Protein AF-A0A7W8NLL4-F1 (afdb_monomer_lite)

Secondary structure (DSSP, 8-state):
-------HHHHHHHHHHHHHHHHHHHHHHT-HHHHHHHHHHHHHHHHHHHHHHHHHHHHTT-

Radius of gyration: 14.97 Å; chains: 1; bounding box: 35×24×42 Å

Sequence (62 aa):
MEDKKKSVGGKISFAGFCVACVGLLIAIYINREFGAIIVWIAFFIFIFGMARTWIDMIWRKK

Structure (mmCIF, N/CA/C/O backbone):
data_AF-A0A7W8NLL4-F1
#
_entry.id   AF-A0A7W8NLL4-F1
#
loop_
_atom_site.group_PDB
_atom_site.id
_atom_site.type_symbol
_atom_site.label_atom_id
_atom_s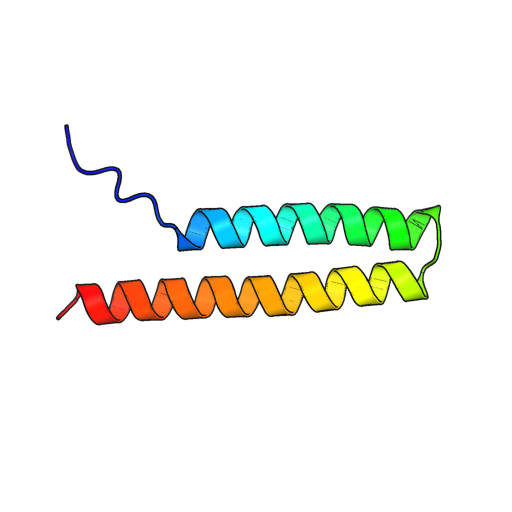ite.label_alt_id
_atom_site.label_comp_id
_atom_site.label_asym_id
_atom_site.label_entity_id
_atom_site.label_seq_id
_atom_site.pdbx_PDB_ins_code
_atom_site.Cartn_x
_atom_site.Cartn_y
_atom_site.Cartn_z
_atom_site.occupancy
_atom_site.B_iso_or_equiv
_atom_site.auth_seq_id
_atom_site.auth_comp_id
_atom_site.aut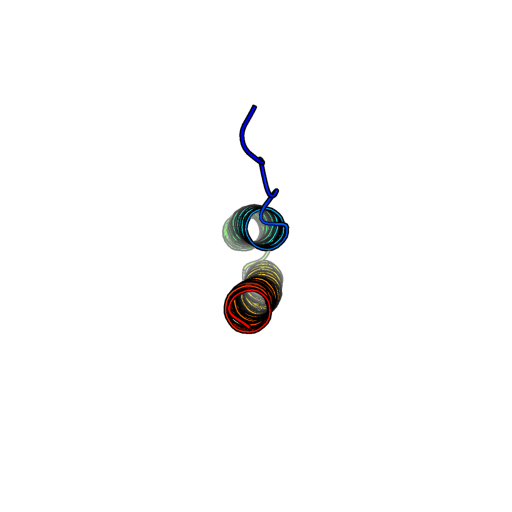h_asym_id
_atom_site.auth_atom_id
_atom_site.pdbx_PDB_model_num
ATOM 1 N N . MET A 1 1 ? -25.466 19.314 12.568 1.00 44.81 1 MET A N 1
ATOM 2 C CA . MET A 1 1 ? -24.018 19.030 12.516 1.00 44.81 1 MET A CA 1
ATOM 3 C C . MET A 1 1 ? -23.840 17.678 13.173 1.00 44.81 1 MET A C 1
ATOM 5 O O . MET A 1 1 ? -23.879 17.625 14.388 1.00 44.81 1 MET A O 1
ATOM 9 N N . GLU A 1 2 ? -23.762 16.602 12.395 1.00 43.28 2 GLU A N 1
ATOM 10 C CA . GLU A 1 2 ? -23.547 15.255 12.938 1.00 43.28 2 GLU A CA 1
ATOM 11 C C . GLU A 1 2 ? -22.214 14.726 12.429 1.00 43.28 2 GLU A C 1
ATOM 13 O O . GLU A 1 2 ? -21.828 14.924 11.272 1.00 43.28 2 GLU A O 1
ATOM 18 N N . ASP A 1 3 ? -21.465 14.175 13.370 1.00 48.69 3 ASP A N 1
ATOM 19 C CA . ASP A 1 3 ? -20.038 13.954 13.345 1.00 48.69 3 ASP A CA 1
ATOM 20 C C . ASP A 1 3 ? -19.537 13.306 12.056 1.00 48.69 3 ASP A C 1
ATOM 22 O O . ASP A 1 3 ? -19.611 12.093 11.848 1.00 48.69 3 ASP A O 1
ATOM 26 N N . LYS A 1 4 ? -18.863 14.125 11.237 1.00 46.84 4 LYS A N 1
ATOM 27 C CA . LYS A 1 4 ? -17.801 13.669 10.338 1.00 46.84 4 LYS A CA 1
ATOM 28 C C . LYS A 1 4 ? -16.681 13.075 11.197 1.00 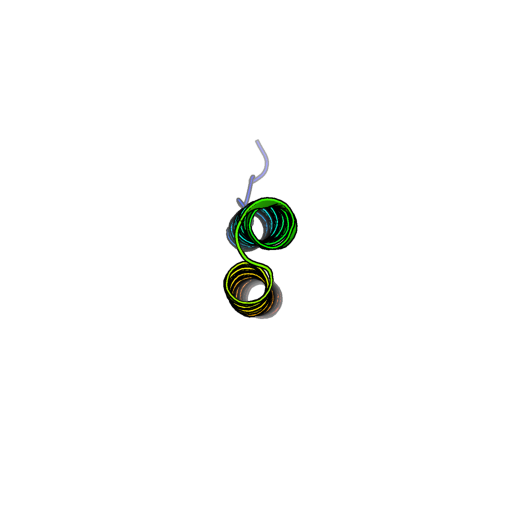46.84 4 LYS A C 1
ATOM 30 O O . LYS A 1 4 ? -15.593 13.650 11.291 1.00 46.84 4 LYS A O 1
ATOM 35 N N . LYS A 1 5 ? -16.906 11.906 11.802 1.00 50.06 5 LYS A N 1
ATOM 36 C CA . LYS A 1 5 ? -15.843 11.011 12.256 1.00 50.06 5 LYS A CA 1
ATOM 37 C C . LYS A 1 5 ? -15.100 10.606 10.991 1.00 50.06 5 LYS A C 1
ATOM 39 O O . LYS A 1 5 ? -15.411 9.606 10.355 1.00 50.06 5 LYS A O 1
ATOM 44 N N . LYS A 1 6 ? -14.157 11.470 10.588 1.00 49.94 6 LYS A N 1
ATOM 45 C CA . LYS A 1 6 ? -13.128 11.228 9.580 1.00 49.94 6 LYS A CA 1
ATOM 46 C C . LYS A 1 6 ? -12.621 9.821 9.855 1.00 49.94 6 LYS A C 1
ATOM 48 O O . LYS A 1 6 ? -11.878 9.624 10.812 1.00 49.94 6 LYS A O 1
ATOM 53 N N . SER A 1 7 ? -13.052 8.853 9.052 1.00 53.84 7 SER A N 1
ATOM 54 C CA . SER A 1 7 ? -12.467 7.524 9.072 1.00 53.84 7 SER A CA 1
ATOM 55 C C . SER A 1 7 ? -11.025 7.706 8.617 1.00 53.84 7 SER A C 1
ATOM 57 O O . SER A 1 7 ? -10.735 7.855 7.429 1.00 53.84 7 SER A O 1
ATOM 59 N N . VAL A 1 8 ? -10.115 7.820 9.586 1.00 58.56 8 VAL A N 1
ATOM 60 C CA . VAL A 1 8 ? -8.668 7.891 9.350 1.00 58.56 8 VAL A CA 1
ATOM 61 C C . VAL A 1 8 ? -8.244 6.671 8.526 1.00 58.56 8 VAL A C 1
ATOM 63 O O . VAL A 1 8 ? -7.439 6.793 7.608 1.00 58.56 8 VAL A O 1
ATOM 66 N N . GLY A 1 9 ? -8.900 5.535 8.768 1.00 59.53 9 GLY A N 1
ATOM 67 C CA . GLY A 1 9 ? -8.803 4.313 7.981 1.00 59.53 9 GLY A CA 1
ATOM 68 C C . GLY A 1 9 ? -9.150 4.462 6.497 1.00 59.53 9 GLY A C 1
ATOM 69 O O . GLY A 1 9 ? -8.398 4.001 5.639 1.00 59.53 9 GLY A O 1
ATOM 70 N N . GLY A 1 10 ? -10.228 5.183 6.173 1.00 63.97 10 GLY A N 1
ATOM 71 C CA . GLY A 1 10 ? -10.607 5.477 4.786 1.00 63.97 10 GLY A CA 1
ATOM 72 C C . GLY A 1 10 ? -9.574 6.337 4.052 1.00 63.97 10 GLY A C 1
ATOM 73 O O . GLY A 1 10 ? -9.282 6.096 2.884 1.00 63.97 10 GLY A O 1
ATOM 74 N N . LYS A 1 11 ? -8.946 7.296 4.747 1.00 68.31 11 LYS A N 1
ATOM 75 C CA . 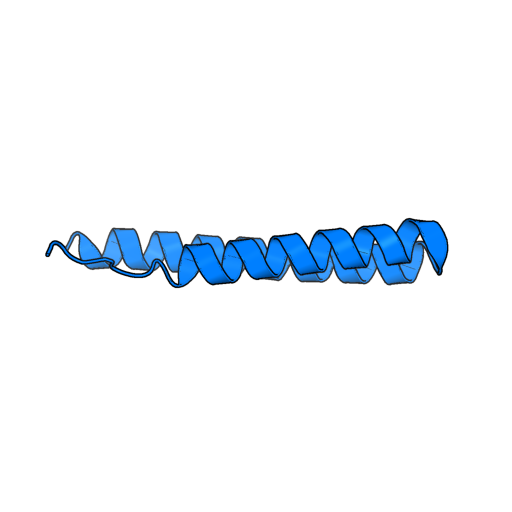LYS A 1 11 ? -7.876 8.128 4.167 1.00 68.31 11 LYS A CA 1
ATOM 76 C C . LYS A 1 11 ? -6.591 7.345 3.912 1.00 68.31 11 LYS A C 1
ATOM 78 O O . LYS A 1 11 ? -5.969 7.541 2.874 1.00 68.31 11 LYS A O 1
ATOM 83 N N . ILE A 1 12 ? -6.210 6.465 4.839 1.00 72.44 12 ILE A N 1
ATOM 84 C CA . ILE A 1 12 ? -5.045 5.580 4.678 1.00 72.44 12 ILE A CA 1
ATOM 85 C C . ILE A 1 12 ? -5.277 4.617 3.510 1.00 72.44 12 ILE A C 1
ATOM 87 O O . ILE A 1 12 ? -4.390 4.430 2.684 1.00 72.44 12 ILE A O 1
ATOM 91 N N . SER A 1 13 ? -6.491 4.076 3.395 1.00 68.50 13 SER A N 1
ATOM 92 C CA . SER A 1 13 ? -6.874 3.194 2.289 1.00 68.50 13 SER A CA 1
ATOM 93 C C . SER A 1 13 ? -6.829 3.918 0.937 1.00 68.50 13 SER A C 1
ATOM 95 O O . SER A 1 13 ? -6.281 3.387 -0.025 1.00 68.50 13 SER A O 1
ATOM 97 N N . PHE A 1 14 ? -7.323 5.159 0.863 1.00 76.69 14 PHE A N 1
ATOM 98 C CA . PHE A 1 14 ? -7.250 5.972 -0.357 1.00 76.69 14 PHE A CA 1
ATOM 99 C C . PHE A 1 14 ? -5.806 6.333 -0.739 1.00 76.69 14 PHE A C 1
ATOM 101 O O . PHE A 1 14 ? -5.432 6.252 -1.906 1.00 76.69 14 PHE A O 1
ATOM 108 N N . ALA A 1 15 ? -4.968 6.675 0.244 1.00 78.69 15 ALA A N 1
ATOM 109 C CA . ALA A 1 15 ? -3.549 6.928 0.008 1.00 78.69 15 ALA A CA 1
ATOM 110 C C . ALA A 1 15 ? -2.830 5.670 -0.508 1.00 78.69 15 ALA A C 1
ATOM 112 O O . ALA A 1 15 ? -2.089 5.754 -1.485 1.00 78.69 15 ALA A O 1
ATOM 113 N N . GLY A 1 16 ? -3.101 4.502 0.086 1.00 80.00 16 GLY A N 1
ATOM 114 C CA . GLY A 1 16 ? -2.580 3.217 -0.388 1.00 80.00 16 GLY A CA 1
ATOM 115 C C . GLY A 1 16 ? -2.997 2.907 -1.828 1.00 80.00 16 GLY A C 1
ATOM 116 O O . GLY A 1 16 ? -2.166 2.472 -2.621 1.00 80.00 16 GLY A O 1
ATOM 117 N N . PHE A 1 17 ? -4.244 3.215 -2.200 1.00 81.00 17 PHE A N 1
ATOM 118 C CA . PHE A 1 17 ? -4.733 3.055 -3.572 1.00 81.00 17 PHE A CA 1
ATOM 119 C C . PHE A 1 17 ? -3.990 3.956 -4.570 1.00 81.00 17 PHE A C 1
ATOM 121 O O . PHE A 1 17 ? -3.526 3.477 -5.603 1.00 81.00 17 PHE A O 1
ATOM 128 N N . CYS A 1 18 ? -3.800 5.239 -4.249 1.00 84.38 18 CYS A N 1
ATOM 129 C CA . CYS A 1 18 ? -3.038 6.148 -5.111 1.00 84.38 18 CYS A CA 1
ATOM 130 C C . CYS A 1 18 ? -1.584 5.689 -5.290 1.00 84.38 18 CYS A C 1
ATOM 132 O O . CYS A 1 18 ? -1.072 5.702 -6.409 1.00 84.38 18 CYS A O 1
ATOM 134 N N . VAL A 1 19 ? -0.929 5.240 -4.215 1.00 85.00 19 VAL A N 1
ATOM 135 C CA . VAL A 1 19 ? 0.442 4.708 -4.285 1.00 85.00 19 VAL A CA 1
ATOM 136 C C . VAL A 1 19 ? 0.492 3.430 -5.128 1.00 85.00 19 VAL A C 1
ATOM 138 O O . VAL A 1 19 ? 1.419 3.269 -5.918 1.00 85.00 19 VAL A O 1
ATOM 141 N N . ALA A 1 20 ? -0.519 2.562 -5.039 1.00 84.19 20 ALA A N 1
ATOM 142 C CA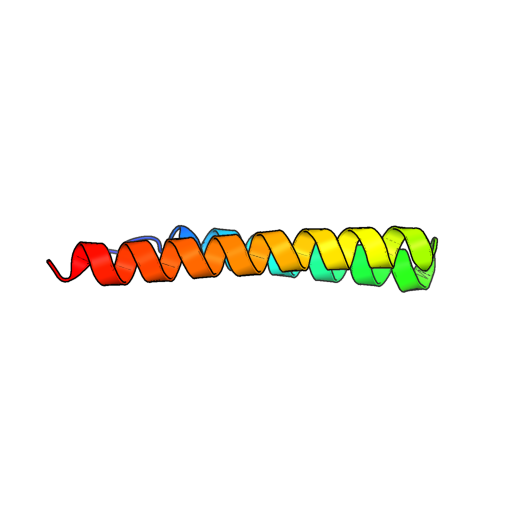 . ALA A 1 20 ? -0.621 1.375 -5.884 1.00 84.19 20 ALA A CA 1
ATOM 143 C C . ALA A 1 20 ? -0.791 1.732 -7.373 1.00 84.19 20 ALA A C 1
ATOM 145 O O . ALA A 1 20 ? -0.116 1.143 -8.214 1.00 84.19 20 ALA A O 1
ATOM 146 N N . CYS A 1 21 ? -1.619 2.727 -7.713 1.00 87.38 21 CYS A N 1
ATOM 147 C CA . CYS A 1 21 ? -1.757 3.211 -9.093 1.00 87.38 21 CYS A CA 1
ATOM 148 C C . CYS A 1 21 ? -0.445 3.790 -9.640 1.00 87.38 21 CYS A C 1
ATOM 150 O O . CYS A 1 21 ? -0.076 3.505 -10.778 1.00 87.38 21 CYS A O 1
ATOM 152 N N . VAL A 1 22 ? 0.283 4.565 -8.833 1.00 87.12 22 VAL A N 1
ATOM 153 C CA . VAL A 1 22 ? 1.597 5.098 -9.223 1.00 87.12 22 VAL A CA 1
ATOM 154 C C . VAL A 1 22 ? 2.618 3.967 -9.385 1.00 87.12 22 VAL A C 1
ATOM 156 O O . VAL A 1 22 ? 3.338 3.937 -10.379 1.00 87.12 22 VAL A O 1
ATOM 159 N N . GLY A 1 23 ? 2.639 2.995 -8.470 1.00 84.94 23 GLY A N 1
ATOM 160 C CA . GLY A 1 23 ? 3.481 1.800 -8.579 1.00 84.94 23 GLY A CA 1
ATOM 161 C C . GLY A 1 23 ? 3.190 0.982 -9.839 1.00 84.94 23 GLY A C 1
ATOM 162 O O . GLY A 1 23 ? 4.120 0.531 -10.505 1.00 84.94 23 GLY A O 1
ATOM 163 N N . LEU A 1 24 ? 1.914 0.859 -10.221 1.00 83.75 24 LEU A N 1
ATOM 164 C CA . LEU A 1 24 ? 1.495 0.196 -11.456 1.00 83.75 24 LEU A CA 1
ATOM 165 C C . LEU A 1 24 ? 2.011 0.941 -12.696 1.00 83.75 24 LEU A C 1
ATOM 167 O O . LEU A 1 24 ? 2.535 0.315 -13.614 1.00 83.75 24 LEU A O 1
ATOM 171 N N . LEU A 1 25 ? 1.915 2.274 -12.715 1.00 87.31 25 LEU A N 1
ATOM 172 C CA . LEU A 1 25 ? 2.466 3.084 -13.805 1.00 87.31 25 LEU A CA 1
ATOM 173 C C . LEU A 1 25 ? 3.987 2.910 -13.907 1.00 87.31 25 LEU A C 1
ATOM 175 O O . LE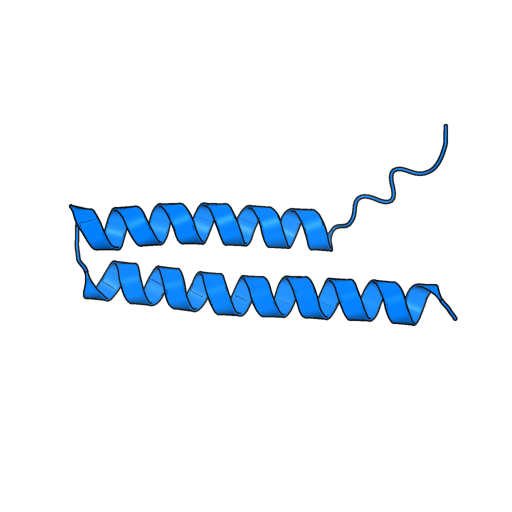U A 1 25 ? 4.509 2.704 -14.998 1.00 87.31 25 LEU A O 1
ATOM 179 N N . ILE A 1 26 ? 4.703 2.897 -12.782 1.00 85.19 26 ILE A N 1
ATOM 180 C CA . ILE A 1 26 ? 6.152 2.643 -12.765 1.00 85.19 26 ILE A CA 1
ATOM 181 C C . ILE A 1 26 ? 6.472 1.235 -13.294 1.00 85.19 26 ILE A C 1
ATOM 183 O O . ILE A 1 26 ? 7.432 1.073 -14.050 1.00 85.19 26 ILE A O 1
ATOM 187 N N . ALA A 1 27 ? 5.650 0.235 -12.958 1.00 83.75 27 ALA A N 1
ATOM 188 C CA . ALA A 1 27 ? 5.817 -1.137 -13.437 1.00 83.75 27 ALA A CA 1
ATOM 189 C C . ALA A 1 27 ? 5.648 -1.252 -14.959 1.00 83.75 27 ALA A C 1
ATOM 191 O O . ALA A 1 27 ? 6.328 -2.054 -15.596 1.00 83.75 27 ALA A O 1
ATOM 192 N N . ILE A 1 28 ? 4.734 -0.469 -15.535 1.00 86.31 28 ILE A N 1
ATOM 193 C CA . ILE A 1 28 ? 4.436 -0.498 -16.970 1.00 86.31 28 ILE A CA 1
ATOM 194 C C . ILE A 1 28 ? 5.464 0.315 -17.765 1.00 86.31 28 ILE A C 1
ATOM 196 O O . ILE A 1 28 ? 5.917 -0.145 -18.809 1.00 86.31 28 ILE A O 1
ATOM 200 N N . TYR A 1 29 ? 5.828 1.508 -17.287 1.00 86.06 29 TYR A N 1
ATOM 201 C CA . TYR A 1 29 ? 6.571 2.488 -18.087 1.00 86.06 29 TYR A CA 1
ATOM 202 C C . TYR A 1 29 ? 8.073 2.560 -17.797 1.00 86.06 29 TYR A C 1
ATOM 204 O O . TYR A 1 29 ? 8.818 3.014 -18.660 1.00 86.06 29 TYR A O 1
ATOM 212 N N . ILE A 1 30 ? 8.532 2.158 -16.606 1.00 85.81 30 ILE A N 1
ATOM 213 C CA . ILE A 1 30 ? 9.936 2.338 -16.197 1.00 85.81 30 ILE A CA 1
ATOM 214 C C . ILE A 1 30 ? 10.612 0.990 -15.985 1.00 85.81 30 ILE A C 1
ATOM 216 O O . ILE A 1 30 ? 11.563 0.645 -16.683 1.00 85.81 30 ILE A O 1
ATOM 220 N N . ASN A 1 31 ? 10.154 0.236 -14.987 1.00 83.00 31 ASN A N 1
ATOM 221 C CA . ASN A 1 31 ? 10.781 -1.019 -14.605 1.00 83.00 31 ASN A CA 1
ATOM 222 C C . ASN A 1 31 ? 9.762 -1.920 -13.907 1.00 83.00 31 ASN A C 1
ATOM 224 O O . ASN A 1 31 ? 9.264 -1.607 -12.821 1.00 83.00 31 ASN A O 1
ATOM 228 N N . ARG A 1 32 ? 9.474 -3.055 -14.546 1.00 81.81 32 ARG A N 1
ATOM 229 C CA . ARG A 1 32 ? 8.429 -3.991 -14.129 1.00 81.81 32 ARG A CA 1
ATOM 230 C C . ARG A 1 32 ? 8.678 -4.587 -12.748 1.00 81.81 32 ARG A C 1
ATOM 232 O O . ARG A 1 32 ? 7.730 -4.721 -11.979 1.00 81.81 32 ARG A O 1
ATOM 239 N N . GLU A 1 33 ? 9.926 -4.903 -12.417 1.00 85.38 33 GLU A N 1
ATOM 240 C CA . GLU A 1 33 ? 10.284 -5.504 -11.128 1.00 85.38 33 GLU A CA 1
ATOM 241 C C . GLU A 1 33 ? 10.178 -4.478 -9.999 1.00 85.38 33 GLU A C 1
ATOM 243 O O . GLU A 1 33 ? 9.550 -4.734 -8.971 1.00 85.38 33 GLU A O 1
ATOM 248 N N . PHE A 1 34 ? 10.705 -3.274 -10.221 1.00 81.00 34 PHE A N 1
ATOM 249 C CA . PHE A 1 34 ? 10.651 -2.204 -9.228 1.00 81.00 34 PHE A CA 1
ATOM 250 C C . PHE A 1 34 ? 9.217 -1.723 -8.969 1.00 81.00 34 PHE A C 1
ATOM 252 O O . PHE A 1 34 ? 8.804 -1.553 -7.821 1.00 81.00 34 PHE A O 1
ATOM 259 N N . GLY A 1 35 ? 8.420 -1.559 -10.027 1.00 82.12 35 GLY A N 1
ATOM 260 C CA . GLY A 1 35 ? 7.017 -1.182 -9.888 1.00 82.12 35 GLY A CA 1
ATOM 261 C C . GLY A 1 35 ? 6.176 -2.267 -9.210 1.00 82.12 35 GLY A C 1
ATOM 262 O O . GLY A 1 35 ? 5.337 -1.944 -8.370 1.00 82.12 35 GLY A O 1
ATOM 263 N N . ALA A 1 36 ? 6.444 -3.551 -9.482 1.00 83.31 36 ALA A N 1
ATOM 264 C CA . ALA A 1 36 ? 5.791 -4.648 -8.770 1.00 83.31 36 ALA A CA 1
ATOM 265 C C . ALA A 1 36 ? 6.086 -4.599 -7.261 1.00 83.31 36 ALA A C 1
ATOM 267 O O . ALA A 1 36 ? 5.159 -4.726 -6.463 1.00 83.31 36 ALA A O 1
ATOM 268 N N . ILE A 1 37 ? 7.336 -4.338 -6.860 1.00 88.69 37 ILE A N 1
ATOM 269 C CA . ILE A 1 37 ? 7.712 -4.185 -5.443 1.00 88.69 37 ILE A CA 1
ATOM 270 C C . ILE A 1 37 ? 6.924 -3.042 -4.786 1.00 88.69 37 ILE A C 1
ATOM 272 O O . ILE A 1 37 ? 6.381 -3.218 -3.694 1.00 88.69 37 ILE A O 1
ATOM 276 N N . ILE A 1 38 ? 6.796 -1.892 -5.455 1.00 85.06 38 ILE A N 1
ATOM 277 C CA . ILE A 1 38 ? 6.018 -0.753 -4.940 1.00 85.06 38 ILE A CA 1
ATOM 278 C C . ILE A 1 38 ? 4.539 -1.122 -4.770 1.00 85.06 38 ILE A C 1
ATOM 280 O O . ILE A 1 38 ? 3.942 -0.798 -3.742 1.00 85.06 38 ILE A O 1
ATOM 284 N N . VAL A 1 39 ? 3.949 -1.821 -5.744 1.00 85.25 39 VAL A N 1
ATOM 285 C CA . VAL A 1 39 ? 2.554 -2.287 -5.664 1.00 85.25 39 VAL A CA 1
ATOM 286 C C . VAL A 1 39 ? 2.363 -3.248 -4.488 1.00 85.25 39 VAL A C 1
ATOM 288 O O . VAL A 1 39 ? 1.397 -3.109 -3.737 1.00 85.25 39 VAL A O 1
ATOM 291 N N . TRP A 1 40 ? 3.300 -4.173 -4.269 1.00 87.12 40 TRP A N 1
ATOM 292 C CA . TRP A 1 40 ? 3.274 -5.083 -3.122 1.00 87.12 40 TRP A CA 1
ATOM 293 C C . TRP A 1 40 ? 3.358 -4.339 -1.784 1.00 87.12 40 TRP A C 1
ATOM 295 O O . TRP A 1 40 ? 2.568 -4.611 -0.880 1.00 87.12 40 TRP A O 1
ATOM 305 N N . ILE A 1 41 ? 4.255 -3.359 -1.657 1.00 86.56 41 ILE A N 1
ATOM 306 C CA . ILE A 1 41 ? 4.363 -2.527 -0.447 1.00 86.56 41 ILE A CA 1
ATOM 307 C C . ILE A 1 41 ? 3.056 -1.759 -0.204 1.00 86.56 41 ILE A C 1
ATOM 309 O O . ILE A 1 41 ? 2.542 -1.745 0.918 1.00 86.56 41 ILE A O 1
ATOM 313 N N . ALA A 1 42 ? 2.476 -1.168 -1.252 1.00 83.81 42 ALA A N 1
ATOM 314 C CA . ALA A 1 42 ? 1.198 -0.465 -1.166 1.00 83.81 42 ALA A CA 1
ATOM 315 C C . ALA A 1 42 ? 0.059 -1.394 -0.712 1.00 83.81 42 ALA A C 1
ATOM 317 O O . ALA A 1 42 ? -0.772 -0.997 0.108 1.00 83.81 42 ALA A O 1
ATOM 318 N N . PHE A 1 43 ? 0.056 -2.646 -1.178 1.00 84.00 43 PHE A N 1
ATOM 319 C CA . PHE A 1 43 ? -0.914 -3.662 -0.776 1.00 84.00 43 PHE A CA 1
ATOM 320 C C . PHE A 1 43 ? -0.818 -4.004 0.719 1.00 84.00 43 PHE A C 1
ATOM 322 O O . PHE A 1 43 ? -1.838 -4.027 1.412 1.00 84.00 43 PHE A O 1
ATOM 329 N N . PHE A 1 44 ? 0.392 -4.181 1.258 1.00 85.88 44 PHE A N 1
ATOM 330 C CA . PHE A 1 44 ? 0.575 -4.411 2.696 1.00 85.88 44 PHE A CA 1
ATOM 331 C C . PHE A 1 44 ? 0.113 -3.219 3.543 1.00 85.88 44 PHE A C 1
ATOM 333 O O . PHE A 1 44 ? -0.570 -3.406 4.553 1.00 85.88 44 PHE A O 1
ATOM 340 N N . ILE A 1 45 ? 0.415 -1.989 3.115 1.00 82.25 45 ILE A N 1
ATOM 341 C CA . ILE A 1 45 ? -0.046 -0.766 3.792 1.00 82.25 45 ILE A CA 1
ATOM 342 C C . ILE A 1 45 ? -1.578 -0.672 3.763 1.00 82.25 45 ILE A C 1
ATOM 344 O O . ILE A 1 45 ? -2.195 -0.288 4.760 1.00 82.25 45 ILE A O 1
ATOM 348 N N . PHE A 1 46 ? -2.202 -1.060 2.651 1.00 81.50 46 PHE A N 1
ATOM 349 C CA . PHE A 1 46 ? -3.653 -1.086 2.506 1.00 81.50 46 PHE A CA 1
ATOM 350 C C . PHE A 1 46 ? -4.310 -2.095 3.458 1.00 81.50 46 PHE A C 1
ATOM 352 O O . PHE A 1 46 ? -5.249 -1.737 4.173 1.00 81.50 46 PHE A O 1
ATOM 359 N N . ILE A 1 47 ? -3.779 -3.321 3.545 1.00 83.88 47 ILE A N 1
ATOM 360 C CA . ILE A 1 47 ? -4.242 -4.329 4.514 1.00 83.88 47 ILE A CA 1
ATOM 361 C C . ILE A 1 47 ? -4.099 -3.803 5.942 1.00 83.88 47 ILE A C 1
ATOM 363 O O . ILE A 1 47 ? -5.034 -3.921 6.733 1.00 83.88 47 ILE A O 1
ATOM 367 N N . PHE A 1 48 ? -2.969 -3.177 6.273 1.00 82.44 48 PHE A N 1
ATOM 368 C CA . PHE A 1 48 ? -2.737 -2.629 7.609 1.00 82.44 48 PHE A CA 1
ATOM 369 C C . PHE A 1 48 ? -3.707 -1.481 7.940 1.00 82.44 48 PHE A C 1
ATOM 371 O O . PHE A 1 48 ? -4.241 -1.401 9.050 1.00 82.44 48 PHE A O 1
ATOM 378 N N . GLY A 1 49 ? -3.993 -0.615 6.964 1.00 76.62 49 GLY A N 1
ATOM 379 C CA . GLY A 1 49 ? -4.995 0.444 7.072 1.00 76.62 49 GLY A CA 1
ATOM 380 C C . GLY A 1 49 ? -6.405 -0.104 7.295 1.00 76.62 49 GLY A C 1
ATOM 381 O O . GLY A 1 49 ? -7.116 0.370 8.189 1.00 76.62 49 GLY A O 1
ATOM 382 N N . MET A 1 50 ? -6.793 -1.142 6.551 1.00 79.56 50 MET A N 1
ATOM 383 C CA . MET A 1 50 ? -8.060 -1.841 6.773 1.00 79.56 50 MET A CA 1
ATOM 384 C C . MET A 1 50 ? -8.102 -2.499 8.151 1.00 79.56 50 MET A C 1
ATOM 386 O O . MET A 1 50 ? -9.052 -2.257 8.888 1.00 79.56 50 MET A O 1
ATOM 390 N N . ALA A 1 51 ? -7.065 -3.235 8.555 1.00 83.56 51 ALA A N 1
ATOM 391 C CA . ALA A 1 51 ? -6.995 -3.867 9.871 1.00 83.56 51 ALA A CA 1
ATOM 392 C C . ALA A 1 51 ? -7.179 -2.843 11.002 1.00 83.56 51 ALA A C 1
ATOM 394 O O . ALA A 1 51 ? -7.996 -3.051 11.897 1.00 83.56 51 ALA A O 1
ATOM 395 N N . ARG A 1 52 ? -6.519 -1.678 10.922 1.00 75.62 52 ARG A N 1
ATOM 396 C CA . ARG A 1 52 ? -6.743 -0.578 11.877 1.00 75.62 52 ARG A CA 1
ATOM 397 C C . ARG A 1 52 ? -8.176 -0.055 11.860 1.00 75.62 52 ARG A C 1
ATOM 399 O O . ARG A 1 52 ? -8.706 0.269 12.915 1.00 75.62 52 ARG A O 1
ATOM 406 N N . THR A 1 53 ? -8.795 0.040 10.686 1.00 78.56 53 THR A N 1
ATOM 407 C CA . THR A 1 53 ? -10.195 0.480 10.547 1.00 78.56 53 THR A CA 1
ATOM 408 C C . THR A 1 53 ? -11.150 -0.505 11.216 1.00 78.56 53 THR A C 1
ATOM 410 O O . THR A 1 53 ? -12.084 -0.097 11.903 1.00 78.56 53 THR A O 1
ATOM 413 N N . TRP A 1 54 ? -10.897 -1.802 11.049 1.00 80.44 54 TRP A N 1
ATOM 414 C CA . TRP A 1 54 ? -11.661 -2.868 11.687 1.00 80.44 54 TRP A CA 1
ATOM 415 C C . TRP A 1 54 ? -11.474 -2.868 13.206 1.00 80.44 54 TRP A C 1
ATOM 417 O O . TRP A 1 54 ? -12.461 -2.964 13.932 1.00 80.44 54 TRP A O 1
ATOM 427 N N . ILE A 1 55 ? -10.242 -2.676 13.689 1.00 80.56 55 ILE A N 1
ATOM 428 C CA . ILE A 1 55 ? -9.954 -2.521 15.121 1.00 80.56 55 ILE A CA 1
ATOM 429 C C . ILE A 1 55 ? -10.681 -1.292 15.685 1.00 80.56 55 ILE A C 1
ATOM 431 O O . ILE A 1 55 ? -11.318 -1.409 16.727 1.00 80.56 55 ILE A O 1
ATOM 435 N N . ASP A 1 56 ? -10.661 -0.144 14.995 1.00 75.00 56 ASP A N 1
ATOM 436 C CA . ASP A 1 56 ? -11.376 1.069 15.431 1.00 75.00 56 ASP A CA 1
ATOM 437 C C . ASP A 1 56 ? -12.896 0.838 15.495 1.00 75.00 56 ASP A C 1
ATOM 439 O O . ASP A 1 56 ? -13.541 1.263 16.452 1.00 75.00 56 ASP A O 1
ATOM 443 N N . MET A 1 57 ? -13.471 0.110 14.527 1.00 70.81 57 MET A N 1
ATOM 444 C CA . MET A 1 57 ? -14.896 -0.250 14.537 1.00 70.81 57 MET A CA 1
ATOM 445 C C . MET A 1 57 ? -15.267 -1.197 15.681 1.00 70.81 57 MET A C 1
ATOM 447 O O . MET A 1 57 ? -16.306 -1.001 16.310 1.00 70.81 57 MET A O 1
ATOM 451 N N . ILE A 1 58 ? -14.447 -2.217 15.948 1.00 79.88 58 ILE A N 1
ATOM 452 C CA . ILE A 1 58 ? -14.700 -3.190 17.022 1.00 79.88 58 ILE A CA 1
ATOM 453 C C . ILE A 1 58 ? -14.522 -2.525 18.389 1.00 79.88 58 ILE A C 1
ATOM 455 O O . ILE A 1 58 ? -15.348 -2.724 19.277 1.00 79.88 58 ILE A O 1
ATOM 459 N N . TRP A 1 59 ? -13.495 -1.689 18.550 1.00 76.06 59 TRP A N 1
ATOM 460 C CA . TRP A 1 59 ? -13.235 -0.981 19.802 1.00 76.06 59 TRP A CA 1
ATOM 461 C C . TRP A 1 59 ? -14.310 0.073 20.087 1.00 76.06 59 TRP A C 1
ATOM 463 O O . TRP A 1 59 ? -14.758 0.185 21.219 1.00 76.06 59 TRP A O 1
ATOM 473 N N . ARG A 1 60 ? -14.803 0.802 19.076 1.00 61.06 60 ARG A N 1
ATOM 474 C CA . ARG A 1 60 ? -15.879 1.797 19.261 1.00 61.06 60 ARG A CA 1
ATOM 475 C C . ARG A 1 60 ? -17.260 1.222 19.553 1.00 61.06 60 ARG A C 1
ATOM 477 O O . ARG A 1 60 ? -18.156 1.992 19.887 1.00 61.06 60 ARG A O 1
ATOM 484 N N . LYS A 1 61 ? -17.457 -0.085 19.381 1.00 51.22 61 LYS A N 1
ATOM 485 C CA . LYS A 1 61 ? -18.706 -0.767 19.742 1.00 51.22 61 LYS A CA 1
ATOM 486 C C . LYS A 1 61 ? -18.748 -1.239 21.203 1.00 51.22 61 LYS A C 1
ATOM 488 O O . LYS A 1 61 ? -19.769 -1.799 21.595 1.00 51.22 61 LYS A O 1
ATOM 493 N N . LYS A 1 62 ? -17.684 -1.028 21.983 1.00 44.59 62 LYS A N 1
ATOM 494 C CA . LYS A 1 62 ? -17.627 -1.296 23.424 1.00 44.59 62 LYS A CA 1
ATOM 495 C C . LYS A 1 62 ? -17.612 0.017 24.198 1.00 44.59 62 LYS A C 1
ATOM 497 O O . LYS A 1 62 ? -18.225 0.035 25.283 1.00 44.59 62 LYS A O 1
#

Foldseek 3Di:
DDDPPPLVLVVQLVVLVVQLVVLVVCLPPPNVVRSVVSNVVSVVSNVVSVVVSVVVVVVVVD

pLDDT: mean 75.53, std 13.19, range [43.28, 88.69]